Protein AF-A0A5S9MGK9-F1 (afdb_monomer_lite)

Secondary structure (DSSP, 8-state):
--EEEEE--TT-THHHHH--HHHHHHHTT--TTSEEEE------TT--S-HHHHHHHHHHT-SEEEE-

Organism: Bacillus safensis (NCBI:txid561879)

Sequence (68 aa):
MTKFFVSHSTNDPEIVECFNEQFLRLALGIPKRTDILYFRSRYSSYRRESINDEILENLQNSEVVIFF

Foldseek 3Di:
DAEEEEAEDPVCVVVVVVDDVVNVCVVVVNDPVYHYHYPDPPDCVPDPQDPVNVVVVSVVVGPYYHYD

Structure (mmCIF, N/CA/C/O backbone):
data_AF-A0A5S9MGK9-F1
#
_entry.id   AF-A0A5S9MGK9-F1
#
loop_
_atom_site.group_PDB
_atom_site.id
_atom_site.type_symbol
_atom_site.label_atom_id
_atom_site.label_alt_id
_atom_site.label_comp_id
_atom_site.label_asym_id
_atom_site.label_entity_id
_atom_site.label_seq_id
_atom_site.pdbx_PDB_ins_code
_atom_site.Cartn_x
_atom_site.Cartn_y
_atom_site.Cartn_z
_atom_site.occupancy
_atom_site.B_iso_or_equiv
_atom_site.auth_seq_id
_atom_site.auth_comp_id
_atom_site.auth_asym_id
_atom_site.auth_atom_id
_atom_site.pdbx_PDB_model_num
ATOM 1 N N . MET A 1 1 ? 0.013 5.139 16.424 1.00 62.38 1 MET A N 1
AT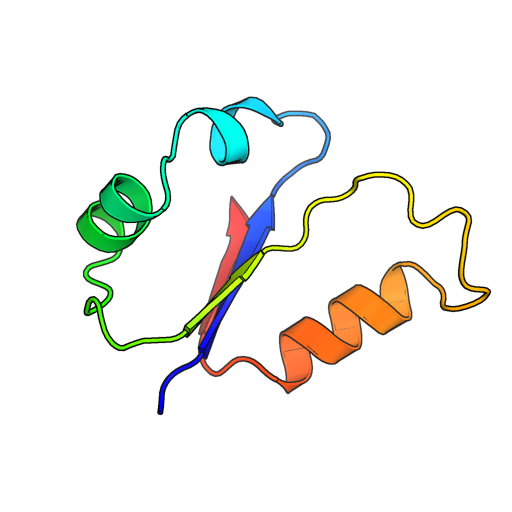OM 2 C CA . MET A 1 1 ? -1.021 5.407 15.401 1.00 62.38 1 MET A CA 1
ATOM 3 C C . MET A 1 1 ? -0.497 4.744 14.149 1.00 62.38 1 MET A C 1
ATOM 5 O O . MET A 1 1 ? 0.579 5.132 13.718 1.00 62.38 1 MET A O 1
ATOM 9 N N . THR A 1 2 ? -1.158 3.689 13.674 1.00 74.94 2 THR A N 1
ATOM 10 C CA . THR A 1 2 ? -0.596 2.822 12.630 1.00 74.94 2 THR A CA 1
ATOM 11 C C . THR A 1 2 ? -0.560 3.520 11.283 1.00 74.94 2 THR A C 1
ATOM 13 O O . THR A 1 2 ? -1.480 4.261 10.946 1.00 74.94 2 THR A O 1
ATOM 16 N N . LYS A 1 3 ? 0.523 3.303 10.538 1.00 79.81 3 LYS A N 1
ATOM 17 C CA . LYS A 1 3 ? 0.745 3.858 9.203 1.00 79.81 3 LYS A CA 1
ATOM 18 C C . LYS A 1 3 ? 0.963 2.713 8.228 1.00 79.81 3 LYS A C 1
ATOM 20 O O . LYS A 1 3 ? 1.780 1.832 8.494 1.00 79.81 3 LYS A O 1
ATOM 25 N N . PHE A 1 4 ? 0.217 2.724 7.133 1.00 79.69 4 PHE A N 1
ATOM 26 C CA . PHE A 1 4 ? 0.310 1.715 6.082 1.00 79.69 4 PHE A CA 1
ATOM 27 C C . PHE A 1 4 ? 0.985 2.321 4.860 1.00 79.69 4 PHE A C 1
ATOM 29 O O . PHE A 1 4 ? 0.554 3.379 4.415 1.00 79.69 4 PHE A O 1
ATOM 36 N N . PHE A 1 5 ? 1.982 1.642 4.301 1.00 83.44 5 PHE A N 1
ATOM 37 C CA . PHE A 1 5 ? 2.542 1.971 2.998 1.00 83.44 5 PHE A CA 1
ATOM 38 C C . PHE A 1 5 ? 2.049 0.986 1.953 1.00 83.44 5 PHE A C 1
ATOM 40 O O . PHE A 1 5 ? 2.235 -0.223 2.096 1.00 83.44 5 PHE A O 1
ATOM 47 N N . VAL A 1 6 ? 1.437 1.506 0.896 1.00 78.69 6 VAL A N 1
ATOM 48 C CA . VAL A 1 6 ? 0.973 0.705 -0.233 1.00 78.69 6 VAL A CA 1
ATOM 49 C C . VAL A 1 6 ? 1.845 1.004 -1.447 1.00 78.69 6 VAL A C 1
ATOM 51 O O . VAL A 1 6 ? 1.895 2.142 -1.920 1.00 78.69 6 VAL A O 1
ATOM 54 N N . SER A 1 7 ? 2.521 -0.033 -1.938 1.00 78.00 7 SER A N 1
ATOM 55 C CA . SER A 1 7 ? 3.347 -0.010 -3.143 1.00 78.00 7 SER A CA 1
ATOM 56 C C . SER A 1 7 ? 2.724 -0.899 -4.215 1.00 78.00 7 SER A C 1
ATOM 58 O O . SER A 1 7 ? 2.130 -1.929 -3.898 1.00 78.00 7 SER A O 1
ATOM 60 N N . HIS A 1 8 ? 2.849 -0.495 -5.476 1.00 76.88 8 HIS A N 1
ATOM 61 C CA . HIS A 1 8 ? 2.268 -1.203 -6.610 1.00 76.88 8 HIS A CA 1
ATOM 62 C C . HIS A 1 8 ? 3.195 -1.169 -7.827 1.00 76.88 8 HIS A C 1
ATOM 64 O O . HIS A 1 8 ? 4.003 -0.249 -7.993 1.00 76.88 8 HIS A O 1
ATOM 70 N N . SER A 1 9 ? 3.041 -2.158 -8.705 1.00 74.69 9 SER A N 1
ATOM 71 C CA . SER A 1 9 ? 3.677 -2.179 -10.024 1.00 74.69 9 SER A CA 1
ATOM 72 C C . SER A 1 9 ? 3.281 -0.961 -10.875 1.00 74.69 9 SER A C 1
ATOM 74 O O . SER A 1 9 ? 2.115 -0.565 -10.94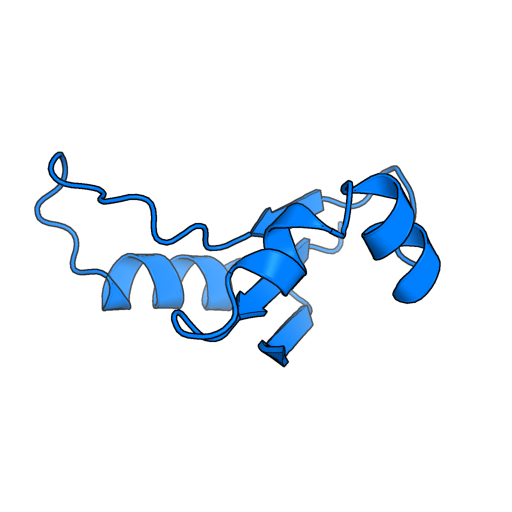7 1.00 74.69 9 SER A O 1
ATOM 76 N N . THR A 1 10 ? 4.256 -0.382 -11.584 1.00 72.44 10 THR A N 1
ATOM 77 C CA . THR A 1 10 ? 4.017 0.674 -12.587 1.00 72.44 10 THR A CA 1
ATOM 78 C C . THR A 1 10 ? 3.275 0.163 -13.818 1.00 72.44 10 THR A C 1
ATOM 80 O O . THR A 1 10 ? 2.703 0.966 -14.550 1.00 72.44 10 THR A O 1
ATOM 83 N N . ASN A 1 11 ? 3.290 -1.151 -14.056 1.00 75.38 11 ASN A N 1
ATOM 84 C CA . ASN A 1 11 ? 2.573 -1.773 -15.166 1.00 75.38 11 ASN A CA 1
ATOM 85 C C . ASN A 1 11 ? 1.080 -1.964 -14.856 1.00 75.38 11 ASN A C 1
ATOM 87 O O . ASN A 1 11 ? 0.307 -2.199 -15.778 1.00 75.38 11 ASN A O 1
ATOM 91 N N . ASP A 1 12 ? 0.682 -1.799 -13.589 1.00 72.00 12 ASP A N 1
ATOM 92 C CA . ASP A 1 12 ? -0.672 -2.058 -13.093 1.00 72.00 12 ASP A CA 1
ATOM 93 C C . ASP A 1 12 ? -1.240 -0.819 -12.363 1.00 72.00 12 ASP A C 1
ATOM 95 O O . ASP A 1 12 ? -1.576 -0.874 -11.175 1.00 72.00 12 ASP A O 1
ATOM 99 N N . PRO A 1 13 ? -1.343 0.346 -13.039 1.00 65.81 13 PRO A N 1
ATOM 100 C CA . PRO A 1 13 ? -1.793 1.591 -12.408 1.00 65.81 13 PRO A CA 1
ATOM 101 C C . PRO A 1 13 ? -3.249 1.514 -11.933 1.00 65.81 13 PRO A C 1
ATOM 103 O O . PRO A 1 13 ? -3.632 2.196 -10.981 1.00 65.81 13 PRO A O 1
ATOM 106 N N . GLU A 1 14 ? -4.047 0.652 -12.565 1.00 63.16 14 GLU A N 1
ATOM 107 C CA . GLU A 1 14 ? -5.463 0.443 -12.273 1.00 63.16 14 GLU A CA 1
ATOM 108 C C . GLU A 1 14 ? -5.699 -0.042 -10.842 1.00 63.16 14 GLU A C 1
ATOM 110 O O . GLU A 1 14 ? -6.733 0.274 -10.270 1.00 63.16 14 GLU A O 1
ATOM 115 N N . ILE A 1 15 ? -4.738 -0.720 -10.203 1.00 63.38 15 ILE A N 1
ATOM 116 C CA . ILE A 1 15 ? -4.870 -1.131 -8.798 1.00 63.38 15 ILE A CA 1
ATOM 117 C C . ILE A 1 15 ? -5.002 0.095 -7.884 1.00 63.38 15 ILE A C 1
ATOM 119 O O . ILE A 1 15 ? -5.855 0.122 -7.003 1.00 63.38 15 ILE A O 1
ATOM 123 N N . VAL A 1 16 ? -4.237 1.161 -8.117 1.00 60.59 16 VAL A N 1
ATOM 124 C CA . VAL A 1 16 ? -4.342 2.385 -7.302 1.00 60.59 16 VAL A CA 1
ATOM 125 C C . VAL A 1 16 ? -5.506 3.273 -7.732 1.00 60.59 16 VAL A C 1
ATOM 127 O O . VAL A 1 16 ? -6.012 4.053 -6.927 1.00 60.59 16 VAL A O 1
ATOM 130 N N . GLU A 1 17 ? -5.963 3.158 -8.978 1.00 60.56 17 GLU A N 1
ATOM 131 C CA . GLU A 1 17 ? -7.081 3.964 -9.482 1.00 60.56 17 GLU A CA 1
ATOM 132 C C . GLU A 1 17 ? -8.459 3.331 -9.228 1.00 60.56 17 GLU A C 1
ATOM 134 O O . GLU A 1 17 ? -9.422 4.062 -8.993 1.00 60.56 17 GLU A O 1
ATOM 139 N N . CYS A 1 18 ? -8.564 2.000 -9.185 1.00 55.59 18 CYS A N 1
ATOM 140 C CA . CYS A 1 18 ? -9.798 1.276 -8.867 1.00 55.59 18 CYS A CA 1
ATOM 141 C C . CYS A 1 18 ? -10.111 1.266 -7.369 1.00 55.59 18 CYS A C 1
ATOM 143 O O . CYS A 1 18 ? -11.284 1.237 -6.987 1.00 55.59 18 CYS A O 1
ATOM 145 N N . PHE A 1 19 ? -9.101 1.333 -6.502 1.00 60.44 19 PHE A N 1
ATOM 146 C CA . PHE A 1 19 ? -9.326 1.447 -5.069 1.00 60.44 19 PHE A CA 1
ATOM 147 C C . PHE A 1 19 ? -9.438 2.919 -4.655 1.00 60.44 19 PHE A C 1
ATOM 149 O O . PHE A 1 19 ? -8.472 3.552 -4.239 1.00 60.44 19 PHE A O 1
ATOM 156 N N . ASN A 1 20 ? -10.661 3.464 -4.675 1.00 70.44 20 ASN A N 1
ATOM 157 C CA . ASN A 1 20 ? -10.988 4.585 -3.786 1.00 70.44 20 ASN A CA 1
ATOM 158 C C . ASN A 1 20 ? -10.511 4.200 -2.373 1.00 70.44 20 ASN A C 1
ATOM 160 O O . ASN A 1 20 ? -10.769 3.079 -1.931 1.00 70.44 20 ASN A O 1
ATOM 164 N N . GLU A 1 21 ? -9.817 5.101 -1.676 1.00 74.00 21 GLU A N 1
ATOM 165 C CA . GLU A 1 21 ? -9.223 4.878 -0.350 1.00 74.00 21 GLU A CA 1
ATOM 166 C C . GLU A 1 21 ? -10.176 4.142 0.612 1.00 74.00 21 GLU A C 1
ATOM 168 O O . GLU A 1 21 ? -9.754 3.302 1.403 1.00 74.00 21 GLU A O 1
ATOM 173 N N . GLN A 1 22 ? -11.484 4.399 0.509 1.00 75.69 22 GLN A N 1
ATOM 174 C CA . GLN A 1 22 ? -12.514 3.714 1.293 1.00 75.69 22 GLN A CA 1
ATOM 175 C C . GLN A 1 22 ? -12.635 2.211 0.995 1.00 75.69 22 GLN A C 1
ATOM 177 O O . GLN A 1 22 ? -12.782 1.424 1.930 1.00 75.69 22 GLN A O 1
ATOM 182 N N . PHE A 1 23 ? -12.565 1.799 -0.273 1.00 77.56 23 PHE A N 1
ATOM 183 C CA . PHE A 1 23 ? -12.584 0.385 -0.654 1.00 77.56 23 PHE A CA 1
ATOM 184 C C . PHE A 1 23 ? -11.298 -0.318 -0.244 1.00 77.56 23 PHE A C 1
ATOM 186 O O . PHE A 1 23 ? -11.365 -1.445 0.239 1.00 77.56 23 PHE A O 1
ATOM 193 N N . LEU A 1 24 ? -10.148 0.350 -0.360 1.00 76.69 24 LEU A N 1
ATOM 194 C CA . LEU A 1 24 ? -8.897 -0.238 0.107 1.00 76.69 24 LEU A CA 1
ATOM 195 C C . LEU A 1 24 ? -8.908 -0.442 1.621 1.00 76.69 24 LEU A C 1
ATOM 197 O O . LEU A 1 24 ? -8.571 -1.515 2.112 1.00 76.69 24 LEU A O 1
ATOM 201 N N . ARG A 1 25 ? -9.362 0.576 2.361 1.00 79.69 25 ARG A N 1
ATOM 202 C CA . ARG A 1 25 ? -9.563 0.485 3.810 1.00 79.69 25 ARG A CA 1
ATOM 203 C C . ARG A 1 25 ? -10.461 -0.687 4.174 1.00 79.69 25 ARG A C 1
ATOM 205 O O . ARG A 1 25 ? -10.142 -1.416 5.106 1.00 79.69 25 ARG A O 1
ATOM 212 N N . LEU A 1 26 ? -11.552 -0.881 3.434 1.00 83.31 26 LEU A N 1
ATOM 213 C CA . LEU A 1 26 ? -12.459 -2.004 3.647 1.00 83.31 26 LEU A CA 1
ATOM 214 C C . LEU A 1 26 ? -11.775 -3.351 3.372 1.00 83.31 26 LEU A C 1
ATOM 216 O O . LEU A 1 26 ? -11.846 -4.236 4.219 1.00 83.31 26 LEU A O 1
ATOM 220 N N . ALA A 1 27 ? -11.092 -3.494 2.233 1.00 78.69 27 AL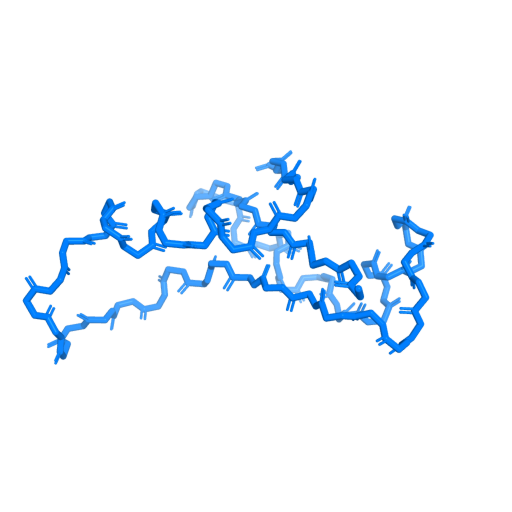A A N 1
ATOM 221 C CA . ALA A 1 27 ? -10.420 -4.732 1.833 1.00 78.69 27 ALA A CA 1
ATOM 222 C C . ALA A 1 27 ? -9.312 -5.148 2.813 1.00 78.69 27 ALA A C 1
ATOM 224 O O . ALA A 1 27 ? -9.131 -6.332 3.084 1.00 78.69 27 ALA A O 1
ATOM 225 N N . LEU A 1 28 ? -8.598 -4.169 3.369 1.00 78.81 28 LEU A N 1
ATOM 226 C CA . LEU A 1 28 ? -7.484 -4.380 4.291 1.00 78.81 28 LEU A CA 1
ATOM 227 C C . LEU A 1 28 ? -7.892 -4.346 5.773 1.00 78.81 28 LEU A C 1
ATOM 229 O O . LEU A 1 28 ? -7.042 -4.509 6.645 1.00 78.81 28 LEU A O 1
ATOM 233 N N . GLY A 1 29 ? -9.167 -4.087 6.081 1.00 83.38 29 GLY A N 1
ATOM 234 C CA . GLY A 1 29 ? -9.639 -3.933 7.460 1.00 83.38 29 GLY A CA 1
ATOM 235 C C . GLY A 1 29 ? -9.032 -2.731 8.197 1.00 83.38 29 GLY A C 1
ATOM 236 O O . GLY A 1 29 ? -8.934 -2.745 9.424 1.00 83.38 29 GLY A O 1
ATOM 237 N N . ILE A 1 30 ? -8.612 -1.687 7.474 1.00 83.12 30 ILE A N 1
ATOM 238 C CA . ILE A 1 30 ? -7.950 -0.512 8.050 1.00 83.12 30 ILE A CA 1
ATOM 239 C C . ILE A 1 30 ? -9.000 0.463 8.616 1.00 83.12 30 ILE A C 1
ATOM 241 O O . ILE A 1 30 ? -9.856 0.957 7.874 1.00 83.12 30 ILE A O 1
ATOM 245 N N . PRO A 1 31 ? -8.921 0.832 9.910 1.00 82.50 31 PRO A N 1
ATOM 246 C CA . PRO A 1 31 ? -9.824 1.810 10.509 1.00 82.50 31 PRO A CA 1
ATOM 247 C C . PRO A 1 31 ? -9.761 3.183 9.825 1.00 82.50 31 PRO A C 1
ATOM 249 O O . PRO A 1 31 ? -8.700 3.645 9.414 1.00 82.50 31 PRO A O 1
ATOM 252 N N . LYS A 1 32 ? -10.886 3.912 9.786 1.00 81.50 32 LYS A N 1
ATOM 253 C CA . LYS A 1 32 ? -10.972 5.262 9.180 1.00 81.50 32 LYS A CA 1
ATOM 254 C C . LYS A 1 32 ? -9.993 6.296 9.750 1.00 81.50 32 LYS A C 1
ATOM 256 O O . LYS A 1 32 ? -9.699 7.269 9.074 1.00 81.50 32 LYS A O 1
ATOM 261 N N . ARG A 1 33 ? -9.551 6.129 10.999 1.00 82.75 33 ARG A N 1
ATOM 262 C CA . ARG A 1 33 ? -8.658 7.075 11.695 1.00 82.75 33 ARG A CA 1
ATOM 263 C C . ARG A 1 33 ? -7.172 6.781 11.468 1.00 82.75 33 ARG A C 1
ATOM 265 O O . ARG A 1 33 ? -6.339 7.458 12.049 1.00 82.75 33 ARG A O 1
ATOM 272 N N . THR A 1 34 ? -6.857 5.741 10.707 1.00 81.62 34 THR A N 1
ATOM 273 C CA . THR A 1 34 ? -5.490 5.293 10.446 1.00 81.62 34 THR A CA 1
ATOM 274 C C . THR A 1 34 ? -4.956 5.970 9.190 1.00 81.62 34 THR A C 1
ATOM 276 O O . THR A 1 34 ? -5.665 6.015 8.181 1.00 81.62 34 THR A O 1
ATOM 279 N N . ASP A 1 35 ? -3.721 6.456 9.222 1.00 78.69 35 ASP A N 1
ATOM 280 C CA . ASP A 1 35 ? -3.098 7.080 8.055 1.00 78.69 35 ASP A CA 1
ATOM 281 C C . ASP A 1 35 ? -2.664 6.006 7.048 1.00 78.69 35 ASP A C 1
ATOM 283 O O . ASP A 1 35 ? -2.084 4.980 7.420 1.00 78.69 35 ASP A O 1
ATOM 287 N N . ILE A 1 36 ? -2.948 6.238 5.765 1.00 75.50 36 ILE A N 1
ATOM 288 C CA . ILE A 1 36 ? -2.467 5.390 4.670 1.00 75.50 36 ILE A CA 1
ATOM 289 C C . ILE A 1 36 ? -1.621 6.252 3.745 1.00 75.50 36 ILE A C 1
ATOM 291 O O . ILE A 1 36 ? -2.088 7.261 3.217 1.00 75.50 36 ILE A O 1
ATOM 295 N N . LEU A 1 37 ? -0.372 5.841 3.577 1.00 76.06 37 LEU A N 1
ATOM 296 C CA . LEU A 1 37 ? 0.607 6.422 2.681 1.00 76.06 37 LEU A CA 1
ATOM 297 C C . LEU A 1 37 ? 0.620 5.608 1.387 1.00 76.06 37 LEU A C 1
ATOM 299 O O . LEU A 1 37 ? 0.684 4.377 1.400 1.00 76.06 37 LEU A O 1
ATOM 303 N N . TYR A 1 38 ? 0.579 6.306 0.260 1.00 72.06 38 TYR A N 1
ATOM 304 C CA . TYR A 1 38 ? 0.631 5.701 -1.064 1.00 72.06 38 TYR A CA 1
ATOM 305 C C . TYR A 1 38 ? 1.812 6.279 -1.817 1.00 72.06 38 TYR A C 1
ATOM 307 O O . TYR A 1 38 ? 1.912 7.500 -1.951 1.00 72.06 38 TYR A O 1
ATOM 315 N N . PHE A 1 39 ? 2.660 5.417 -2.372 1.00 67.88 39 PHE A N 1
ATOM 316 C CA . PHE A 1 39 ? 3.597 5.870 -3.388 1.00 67.88 39 PHE A CA 1
ATOM 317 C C . PHE A 1 39 ? 2.855 5.952 -4.714 1.00 67.88 39 PHE A C 1
ATOM 319 O O . PHE A 1 39 ? 2.597 4.939 -5.358 1.00 67.88 39 PHE A O 1
ATOM 326 N N . ARG A 1 40 ? 2.483 7.164 -5.127 1.00 59.34 40 ARG A N 1
ATOM 327 C CA . ARG A 1 40 ? 1.989 7.389 -6.483 1.00 59.34 40 ARG A CA 1
ATOM 328 C C . ARG A 1 40 ? 3.173 7.881 -7.293 1.00 59.34 40 ARG A C 1
ATOM 330 O O . ARG A 1 40 ? 3.599 9.015 -7.103 1.00 59.34 40 ARG A O 1
ATOM 337 N N . SER A 1 41 ? 3.675 7.046 -8.203 1.00 54.03 41 SER A N 1
ATOM 338 C CA . SER A 1 41 ? 4.742 7.389 -9.156 1.00 54.03 41 SER A CA 1
ATOM 339 C C . SER A 1 41 ? 4.266 8.433 -10.184 1.00 54.03 41 SER A C 1
ATOM 341 O O . SER A 1 41 ? 4.271 8.228 -11.393 1.00 54.03 41 SER A O 1
ATOM 343 N N . ARG A 1 42 ? 3.758 9.576 -9.724 1.00 50.84 42 ARG A N 1
ATOM 344 C CA . ARG A 1 42 ? 3.505 10.737 -10.566 1.00 50.84 42 ARG A CA 1
ATOM 345 C C . ARG A 1 42 ? 4.741 11.609 -10.475 1.00 50.84 42 ARG A C 1
ATOM 347 O O . ARG A 1 42 ? 4.790 12.489 -9.629 1.00 50.84 42 ARG A O 1
ATOM 354 N N . TYR A 1 43 ? 5.720 11.311 -11.332 1.00 47.62 43 TYR A N 1
ATOM 355 C CA . TYR A 1 43 ? 6.759 12.233 -11.801 1.00 47.62 43 TYR A CA 1
ATOM 356 C C . TYR A 1 43 ? 7.061 13.389 -10.831 1.00 47.62 43 TYR A C 1
ATOM 358 O O . TYR A 1 43 ? 6.625 14.521 -11.050 1.00 47.62 43 TYR A O 1
ATOM 366 N N . SER A 1 44 ? 7.832 13.141 -9.771 1.00 44.97 44 SER A N 1
ATOM 367 C CA . S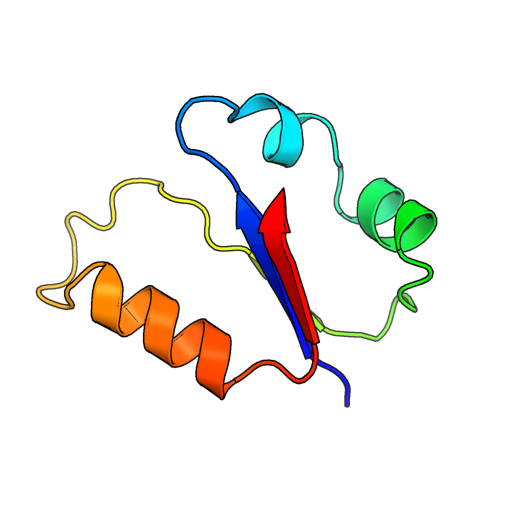ER A 1 44 ? 8.401 14.225 -8.969 1.00 44.97 44 SER A CA 1
ATOM 368 C C . SER A 1 44 ? 9.600 14.824 -9.715 1.00 44.97 44 SER A C 1
ATOM 370 O O . SER A 1 44 ? 10.740 14.805 -9.273 1.00 44.97 44 SER A O 1
ATOM 372 N N . SER A 1 45 ? 9.349 15.451 -10.866 1.00 47.62 45 SER A N 1
ATOM 373 C CA . SER A 1 45 ? 10.337 16.255 -11.604 1.00 47.62 45 SER A CA 1
ATOM 374 C C . SER A 1 45 ? 10.780 17.526 -10.848 1.00 47.62 45 SER A C 1
ATOM 376 O O . SER A 1 45 ? 11.382 18.418 -11.440 1.00 47.62 45 SER A O 1
ATOM 378 N N . TYR A 1 46 ? 10.481 17.630 -9.548 1.00 47.38 46 TYR A N 1
ATOM 379 C CA . TYR A 1 46 ? 10.662 18.824 -8.722 1.00 47.38 46 TYR A CA 1
ATOM 380 C C .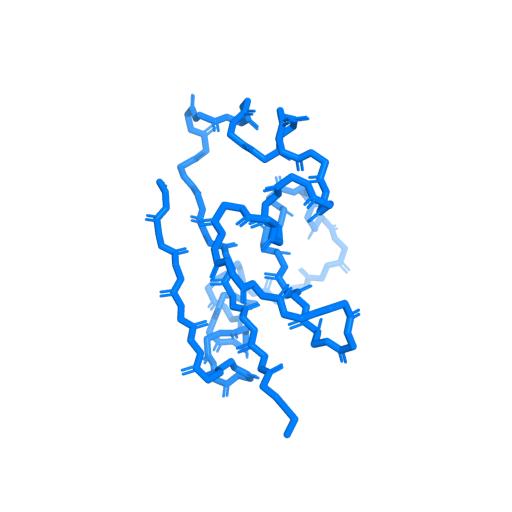 TYR A 1 46 ? 11.558 18.644 -7.491 1.00 47.38 46 TYR A C 1
ATOM 382 O O . TYR A 1 46 ? 11.803 19.627 -6.792 1.00 47.38 46 TYR A O 1
ATOM 390 N N . ARG A 1 47 ? 12.132 17.462 -7.241 1.00 51.94 47 ARG A N 1
ATOM 391 C CA . ARG A 1 47 ? 13.177 17.308 -6.219 1.00 51.94 47 ARG A CA 1
ATOM 392 C C . ARG A 1 47 ? 14.296 16.404 -6.710 1.00 51.94 47 ARG A C 1
ATOM 394 O O . ARG A 1 47 ? 14.057 15.403 -7.364 1.00 51.94 47 ARG A O 1
ATOM 401 N N . ARG A 1 48 ? 15.534 16.764 -6.370 1.00 56.59 48 ARG A N 1
ATOM 402 C CA . ARG A 1 48 ? 16.737 15.931 -6.563 1.00 56.59 48 ARG A CA 1
ATOM 403 C C . ARG A 1 48 ? 16.794 14.734 -5.594 1.00 56.59 48 ARG A C 1
ATOM 405 O O . ARG A 1 48 ? 17.865 14.165 -5.422 1.00 56.59 48 ARG A O 1
ATOM 412 N N . GLU A 1 49 ? 15.695 14.401 -4.925 1.00 57.97 49 GLU A N 1
ATOM 413 C CA . GLU A 1 49 ? 15.602 13.207 -4.083 1.00 57.97 49 GLU A CA 1
ATOM 414 C C . GLU A 1 49 ? 15.396 12.015 -5.014 1.00 57.97 49 GLU A C 1
ATOM 416 O O . GLU A 1 49 ? 14.575 12.073 -5.934 1.00 57.97 49 GLU A O 1
ATOM 421 N N . SER A 1 50 ? 16.210 10.970 -4.861 1.00 74.81 50 SER A N 1
ATOM 422 C CA . SER A 1 50 ? 16.049 9.800 -5.713 1.00 74.81 50 SER A CA 1
ATOM 423 C C . SER A 1 50 ? 14.722 9.124 -5.368 1.00 74.81 50 SER A C 1
ATOM 425 O O . SER A 1 50 ? 14.306 9.110 -4.212 1.00 74.81 50 SER A O 1
ATOM 427 N N . ILE A 1 51 ? 14.060 8.521 -6.357 1.00 74.88 51 ILE A N 1
ATOM 428 C CA . ILE A 1 51 ? 12.845 7.712 -6.140 1.00 74.88 51 ILE A CA 1
ATOM 429 C C . ILE A 1 51 ? 13.061 6.682 -5.015 1.00 74.88 51 ILE A C 1
ATOM 431 O O . ILE A 1 51 ? 12.154 6.392 -4.240 1.00 74.88 51 ILE A O 1
ATOM 435 N N . ASN A 1 52 ? 14.286 6.165 -4.900 1.00 78.88 52 ASN A N 1
ATOM 436 C CA . ASN A 1 52 ? 14.661 5.222 -3.856 1.00 78.88 52 ASN A CA 1
ATOM 437 C C . ASN A 1 52 ? 14.640 5.852 -2.459 1.00 78.88 52 ASN A C 1
ATOM 439 O O . ASN A 1 52 ? 14.249 5.167 -1.521 1.00 78.88 52 ASN A O 1
ATOM 443 N N . ASP A 1 53 ? 15.019 7.124 -2.315 1.00 81.56 53 ASP A N 1
ATOM 444 C CA . ASP A 1 53 ? 14.990 7.827 -1.027 1.00 81.56 53 ASP A CA 1
ATOM 445 C C . ASP A 1 53 ? 13.545 8.053 -0.564 1.00 81.56 53 ASP A C 1
ATOM 447 O O . ASP A 1 53 ? 13.232 7.811 0.597 1.00 81.56 53 ASP A O 1
ATOM 451 N N . GLU A 1 54 ? 12.640 8.415 -1.480 1.00 77.56 54 GLU A N 1
ATOM 452 C CA . GLU A 1 54 ? 11.211 8.593 -1.179 1.00 77.56 54 GLU A CA 1
ATOM 453 C C . GLU A 1 54 ? 10.538 7.263 -0.798 1.00 77.56 54 GLU A C 1
ATOM 455 O O . GLU A 1 54 ? 9.751 7.192 0.150 1.00 77.56 54 GLU A O 1
ATOM 460 N N . ILE A 1 55 ? 10.865 6.172 -1.500 1.00 80.31 55 ILE A N 1
ATOM 461 C CA . ILE A 1 55 ? 10.396 4.830 -1.128 1.00 80.31 55 ILE A CA 1
ATOM 462 C C . ILE A 1 55 ? 10.959 4.437 0.243 1.00 80.31 55 ILE A C 1
ATOM 464 O O . ILE A 1 55 ? 10.215 3.938 1.088 1.00 80.31 55 ILE A O 1
ATOM 468 N N . LEU A 1 56 ? 12.252 4.674 0.485 1.00 84.12 56 LEU A N 1
ATOM 469 C CA . LEU A 1 56 ? 12.908 4.342 1.747 1.00 84.12 56 LEU A CA 1
ATOM 470 C C . LEU A 1 56 ? 12.298 5.116 2.921 1.00 84.12 56 LEU A C 1
ATOM 472 O O . LEU A 1 56 ? 12.032 4.525 3.966 1.00 84.12 56 LEU A O 1
ATOM 476 N N . GLU A 1 57 ? 12.019 6.405 2.741 1.00 83.44 57 GLU A N 1
ATOM 477 C CA . GLU A 1 57 ? 11.355 7.241 3.739 1.00 83.44 57 GLU A CA 1
ATOM 478 C C . GLU A 1 57 ? 9.948 6.714 4.059 1.00 83.44 57 GLU A C 1
ATOM 480 O O . GLU A 1 57 ? 9.576 6.588 5.228 1.00 83.44 57 GLU A O 1
ATOM 485 N N . ASN A 1 58 ? 9.163 6.349 3.043 1.00 82.12 58 ASN A N 1
ATOM 486 C CA . ASN A 1 58 ? 7.826 5.795 3.254 1.00 82.12 58 ASN A CA 1
ATOM 487 C C . ASN A 1 58 ? 7.852 4.423 3.948 1.00 82.12 58 ASN A C 1
ATOM 489 O O . ASN A 1 58 ? 7.000 4.154 4.799 1.00 82.12 58 ASN A O 1
ATOM 493 N N . LEU A 1 59 ? 8.840 3.578 3.635 1.00 83.31 59 LEU A N 1
ATOM 494 C CA . LEU A 1 59 ? 9.066 2.304 4.322 1.00 83.31 59 LEU A CA 1
ATOM 495 C C . LEU A 1 59 ? 9.422 2.516 5.798 1.00 83.31 59 LEU A C 1
ATOM 497 O O . LEU A 1 59 ? 8.849 1.858 6.660 1.00 83.31 59 LEU A O 1
ATOM 501 N N . GLN A 1 60 ? 10.328 3.450 6.100 1.00 86.19 60 GLN A N 1
ATOM 502 C CA . GLN A 1 60 ? 10.738 3.757 7.476 1.00 86.19 60 GLN A CA 1
ATOM 503 C C . GLN A 1 60 ? 9.604 4.359 8.311 1.00 86.19 60 GLN A C 1
ATOM 505 O O . GLN A 1 60 ? 9.519 4.116 9.513 1.00 86.19 60 GLN A O 1
ATOM 510 N N . ASN A 1 61 ? 8.726 5.139 7.680 1.00 83.12 61 ASN A N 1
ATOM 511 C CA . ASN 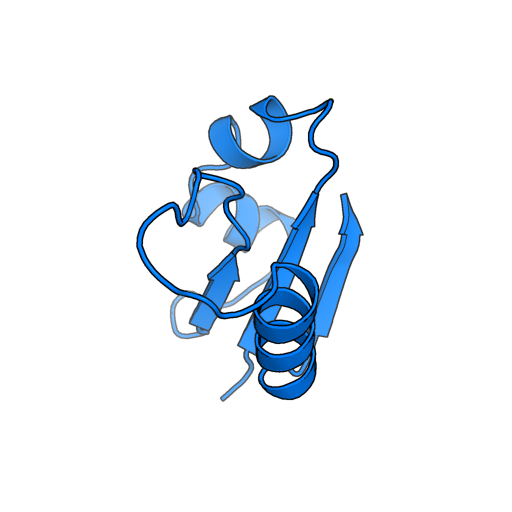A 1 61 ? 7.608 5.794 8.348 1.00 83.12 61 ASN A CA 1
ATOM 512 C C . ASN A 1 61 ? 6.376 4.898 8.532 1.00 83.12 61 ASN A C 1
ATOM 514 O O . ASN A 1 61 ? 5.396 5.355 9.126 1.00 83.12 61 ASN A O 1
ATOM 518 N N . SER A 1 62 ? 6.398 3.659 8.039 1.00 85.31 62 SER A N 1
ATOM 519 C CA . SER A 1 62 ? 5.226 2.783 8.025 1.00 85.31 62 SER A CA 1
ATOM 520 C C . SER A 1 62 ? 5.392 1.580 8.942 1.00 85.31 62 SER A C 1
ATOM 522 O O . SER A 1 62 ? 6.440 0.948 8.994 1.00 85.31 62 SER A O 1
ATOM 524 N N . GLU A 1 63 ? 4.323 1.245 9.663 1.00 85.31 63 GLU A N 1
ATOM 525 C CA . GLU A 1 63 ? 4.271 0.053 10.518 1.00 85.31 63 GLU A CA 1
ATOM 526 C C . GLU A 1 63 ? 3.945 -1.204 9.698 1.00 85.31 63 GLU A C 1
ATOM 528 O O . GLU A 1 63 ? 4.319 -2.311 10.079 1.00 85.31 63 GLU A O 1
ATOM 533 N N . VAL A 1 64 ? 3.244 -1.039 8.571 1.00 83.06 64 VAL A N 1
ATOM 534 C CA . VAL A 1 64 ? 2.849 -2.129 7.674 1.00 83.06 64 VAL A CA 1
ATOM 535 C C . VAL A 1 64 ? 3.101 -1.719 6.232 1.00 83.06 64 VAL A C 1
ATOM 537 O O . VAL A 1 64 ? 2.777 -0.601 5.834 1.00 83.06 64 VAL A O 1
ATOM 540 N N . VAL A 1 65 ? 3.637 -2.646 5.441 1.00 82.75 65 VAL A N 1
ATOM 541 C CA . VAL A 1 65 ? 3.879 -2.458 4.009 1.00 82.75 65 VAL A CA 1
ATOM 542 C C . VAL A 1 65 ? 3.093 -3.495 3.221 1.00 82.75 65 VAL A C 1
ATOM 544 O O . VAL A 1 65 ? 3.111 -4.678 3.559 1.00 82.75 65 VAL A O 1
ATOM 547 N N . ILE A 1 66 ? 2.407 -3.048 2.174 1.00 79.19 66 ILE A N 1
ATOM 548 C CA . ILE A 1 66 ? 1.578 -3.880 1.305 1.00 79.19 66 ILE A CA 1
ATOM 549 C C . ILE A 1 66 ? 2.064 -3.696 -0.127 1.00 79.19 66 ILE A C 1
ATOM 551 O O . ILE A 1 66 ? 2.122 -2.572 -0.624 1.00 79.19 66 ILE A O 1
ATOM 555 N N . PHE A 1 67 ? 2.410 -4.808 -0.767 1.00 77.94 67 PHE A N 1
ATOM 556 C CA . PHE A 1 67 ? 2.840 -4.855 -2.158 1.00 77.94 67 PHE A CA 1
ATOM 557 C C . PHE A 1 67 ? 1.729 -5.475 -2.998 1.00 77.94 67 PHE A C 1
ATOM 559 O O . PHE A 1 67 ? 1.297 -6.592 -2.705 1.00 77.94 67 PHE A O 1
ATOM 566 N N . PHE A 1 68 ? 1.281 -4.731 -4.005 1.00 73.00 68 PHE A N 1
ATOM 567 C CA . PHE A 1 68 ? 0.345 -5.189 -5.025 1.00 73.00 68 PHE A CA 1
ATOM 568 C C . PHE A 1 68 ? 1.048 -5.412 -6.363 1.00 73.00 68 PHE A C 1
ATOM 570 O O . PHE A 1 68 ? 1.903 -4.572 -6.741 1.00 73.00 68 PHE A O 1
#

Radius of gyration: 12.47 Å; chains: 1; bounding box: 29×24×31 Å

pLDDT: mean 72.84, std 11.15, range [44.97, 86.19]